Protein AF-A0A5S9N8E9-F1 (afdb_monomer_lite)

Secondary structure (DSSP, 8-state):
----------TT-S--------------SSPPPTTSPPPEEEE--HHHHHHHHHHHHHH--S--S-HHHHHHHHTT--HHHHHTSTTTTTHHHHHHTTS-GGG-SEEEEGGGHHHHHHHHHHHTT-TTS-------------GGGS-HHHHHHHHHHTHHHHHHHHHHHHHHHHT--

Organism: NCBI:txid2666134

InterPro domains:
  IPR005331 Sulfotransferase [PF03567] (41-168)
  IPR027417 P-loop containing nucleoside triphosphate hydrolase [G3DSA:3.40.50.300] (24-176)
  IPR027417 P-loop containing nucleoside triphosphate hydrolase [SSF52540] (35-126)

pLDDT: mean 72.4, std 23.13, range [21.97, 97.19]

Structure (mmCIF, N/CA/C/O backbone):
data_AF-A0A5S9N8E9-F1
#
_entry.id   AF-A0A5S9N8E9-F1
#
loop_
_atom_site.group_PDB
_atom_site.id
_atom_site.type_symbol
_atom_site.label_atom_id
_atom_site.label_alt_id
_atom_site.label_comp_id
_atom_site.label_asym_id
_atom_site.label_entity_id
_atom_site.label_seq_id
_atom_site.pdbx_PDB_ins_code
_atom_site.Cartn_x
_atom_site.Cartn_y
_atom_site.Cartn_z
_atom_site.occupancy
_atom_site.B_iso_or_equiv
_atom_site.auth_seq_id
_atom_site.auth_comp_id
_atom_site.auth_asym_id
_atom_site.auth_atom_id
_atom_site.pdbx_PDB_model_num
ATOM 1 N N . MET A 1 1 ? 23.784 17.074 -13.642 1.00 23.64 1 MET A N 1
ATOM 2 C CA . MET A 1 1 ? 23.562 16.240 -12.443 1.00 23.64 1 MET A CA 1
ATOM 3 C C . MET A 1 1 ? 22.051 16.094 -12.327 1.00 23.64 1 MET A C 1
ATOM 5 O O . MET A 1 1 ? 21.397 17.063 -11.974 1.00 23.64 1 MET A O 1
ATOM 9 N N . VAL A 1 2 ? 21.481 15.003 -12.847 1.00 23.58 2 VAL A N 1
ATOM 10 C CA . VAL A 1 2 ? 20.023 14.870 -13.032 1.00 23.58 2 VAL A CA 1
ATOM 11 C C . VAL A 1 2 ? 19.459 14.130 -11.826 1.00 23.58 2 VAL A C 1
ATOM 13 O O . VAL A 1 2 ? 19.793 12.968 -11.607 1.00 23.58 2 VAL A O 1
ATOM 16 N N . ALA A 1 3 ? 18.652 14.823 -11.025 1.00 21.97 3 ALA A N 1
ATOM 17 C CA . ALA A 1 3 ? 17.927 14.228 -9.913 1.00 21.97 3 ALA A CA 1
ATOM 18 C C . ALA A 1 3 ? 16.848 13.291 -10.474 1.00 21.97 3 ALA A C 1
ATOM 20 O O . ALA A 1 3 ? 15.859 13.741 -11.046 1.00 21.97 3 ALA A O 1
ATOM 21 N N . SER A 1 4 ? 17.069 11.984 -10.353 1.00 28.05 4 SER A N 1
ATOM 22 C CA . SER A 1 4 ? 16.038 10.974 -10.594 1.00 28.05 4 SER A CA 1
ATOM 23 C C . SER A 1 4 ? 15.282 10.796 -9.283 1.00 28.05 4 SER A C 1
ATOM 25 O O . SER A 1 4 ? 15.833 10.260 -8.325 1.00 28.05 4 SER A O 1
ATOM 27 N N . SER A 1 5 ? 14.060 11.316 -9.189 1.00 29.03 5 SER A N 1
ATOM 28 C CA . SER A 1 5 ? 13.230 11.145 -7.995 1.00 29.03 5 SER A CA 1
ATOM 29 C C . SER A 1 5 ? 12.629 9.739 -7.994 1.00 29.03 5 SER A C 1
ATOM 31 O O . SER A 1 5 ? 11.696 9.461 -8.746 1.00 29.03 5 SER A O 1
ATOM 33 N N . VAL A 1 6 ? 13.170 8.850 -7.163 1.00 32.06 6 VAL A N 1
ATOM 34 C CA . VAL A 1 6 ? 12.570 7.545 -6.862 1.00 32.06 6 VAL A CA 1
ATOM 35 C C . VAL A 1 6 ? 11.610 7.743 -5.693 1.00 32.06 6 VAL A C 1
ATOM 37 O O . VAL A 1 6 ? 12.040 8.005 -4.573 1.00 32.06 6 VAL A O 1
ATOM 40 N N . SER A 1 7 ? 10.306 7.639 -5.938 1.00 35.00 7 SER A N 1
ATOM 41 C CA . SER A 1 7 ? 9.305 7.623 -4.869 1.00 35.00 7 SER A CA 1
ATOM 42 C C . SER A 1 7 ? 8.984 6.175 -4.514 1.00 35.00 7 SER A C 1
ATOM 44 O O . SER A 1 7 ? 8.144 5.537 -5.144 1.00 35.00 7 SER A O 1
ATOM 46 N N . VAL A 1 8 ? 9.666 5.644 -3.499 1.00 32.22 8 VAL A N 1
ATOM 47 C CA . VAL A 1 8 ? 9.258 4.391 -2.856 1.00 32.22 8 VAL A CA 1
ATOM 48 C C . VAL A 1 8 ? 8.107 4.735 -1.914 1.00 32.22 8 VAL A C 1
ATOM 50 O O . VAL A 1 8 ? 8.319 5.368 -0.884 1.00 32.22 8 VAL A O 1
ATOM 53 N N . ILE A 1 9 ? 6.877 4.364 -2.274 1.00 34.72 9 ILE A N 1
ATOM 54 C CA . ILE A 1 9 ? 5.737 4.439 -1.351 1.00 34.72 9 ILE A CA 1
ATOM 55 C C . ILE A 1 9 ? 5.826 3.207 -0.449 1.00 34.72 9 ILE A C 1
ATOM 57 O O . ILE A 1 9 ? 5.091 2.240 -0.617 1.00 34.72 9 ILE A O 1
ATOM 61 N N . ASP A 1 10 ? 6.773 3.232 0.484 1.00 34.31 10 ASP A N 1
ATOM 62 C CA . ASP A 1 10 ? 6.796 2.301 1.603 1.00 34.31 10 ASP A CA 1
ATOM 63 C C . ASP A 1 10 ? 6.693 3.111 2.893 1.00 34.31 10 ASP A C 1
ATOM 65 O O . ASP A 1 10 ? 7.560 3.921 3.225 1.00 34.31 10 ASP A O 1
ATOM 69 N N . GLY A 1 11 ? 5.587 2.925 3.612 1.00 33.72 11 GLY A N 1
ATOM 70 C CA . GLY A 1 11 ? 5.289 3.584 4.885 1.00 33.72 11 GLY A CA 1
ATOM 71 C C . GLY A 1 11 ? 6.142 3.067 6.048 1.00 33.72 11 GLY A C 1
ATOM 72 O O . GLY A 1 11 ? 5.650 2.991 7.170 1.00 33.72 11 GLY A O 1
ATOM 73 N N . LEU A 1 12 ? 7.396 2.682 5.793 1.00 30.58 12 LEU A N 1
ATOM 74 C CA . LEU A 1 12 ? 8.284 2.006 6.740 1.00 30.58 12 LEU A CA 1
ATOM 75 C C . LEU A 1 12 ? 9.655 2.675 6.919 1.00 30.58 12 LEU A C 1
ATOM 77 O O . LEU A 1 12 ? 10.590 2.027 7.384 1.00 30.58 12 LEU A O 1
ATOM 81 N N . TYR A 1 13 ? 9.785 3.981 6.665 1.00 30.81 13 TYR A N 1
ATOM 82 C CA . TYR A 1 13 ? 11.001 4.720 7.028 1.00 30.81 13 TYR A CA 1
ATOM 83 C C . TYR A 1 13 ? 10.691 6.117 7.591 1.00 30.81 13 TYR A C 1
ATOM 85 O O . TYR A 1 13 ? 10.385 7.026 6.826 1.00 30.81 13 TYR A O 1
ATOM 93 N N . PRO A 1 14 ? 10.817 6.340 8.916 1.00 29.08 14 PRO A N 1
ATOM 94 C CA . PRO A 1 14 ? 10.692 7.674 9.505 1.00 29.08 14 PRO A CA 1
ATOM 95 C C . PRO A 1 14 ? 11.962 8.541 9.383 1.00 29.08 14 PRO A C 1
ATOM 97 O O . PRO A 1 14 ? 11.978 9.630 9.933 1.00 29.08 14 PRO A O 1
ATOM 100 N N . ASN A 1 15 ? 13.013 8.106 8.671 1.00 23.98 15 ASN A N 1
ATOM 101 C CA . ASN A 1 15 ? 14.269 8.863 8.528 1.00 23.98 15 ASN A CA 1
ATOM 102 C C . ASN A 1 15 ? 14.757 8.951 7.071 1.00 23.98 15 ASN A C 1
ATOM 104 O O . ASN A 1 15 ? 15.918 8.680 6.773 1.00 23.98 15 ASN A O 1
ATOM 108 N N . LEU A 1 16 ? 13.862 9.335 6.164 1.00 29.52 16 LEU A N 1
ATOM 109 C CA . LEU A 1 16 ? 14.244 10.010 4.926 1.00 29.52 16 LEU A CA 1
ATOM 110 C C . LEU A 1 16 ? 13.577 11.382 4.964 1.00 29.52 16 LEU A C 1
ATOM 112 O O . LEU A 1 16 ? 12.461 11.564 4.480 1.00 29.52 16 LEU A O 1
ATOM 116 N N . GLU A 1 17 ? 14.246 12.335 5.616 1.00 24.22 17 GLU A N 1
ATOM 117 C CA . GLU A 1 17 ? 13.994 13.740 5.318 1.00 24.22 17 GLU A CA 1
ATOM 118 C C . GLU A 1 17 ? 14.103 13.908 3.792 1.00 24.22 17 GLU A C 1
ATOM 120 O O . GLU A 1 17 ? 15.098 13.525 3.182 1.00 24.22 17 GLU A O 1
ATOM 125 N N . GLU A 1 18 ? 13.028 14.420 3.192 1.00 29.44 18 GLU A N 1
ATOM 126 C CA . GLU A 1 18 ? 12.922 14.841 1.790 1.00 29.44 18 GLU A CA 1
ATOM 127 C C . GLU A 1 18 ? 12.935 13.763 0.685 1.00 29.44 18 GLU A C 1
ATOM 129 O O . GLU A 1 18 ? 13.815 13.710 -0.169 1.00 29.44 18 GLU A O 1
ATOM 134 N N . VAL A 1 19 ? 11.810 13.056 0.531 1.00 32.03 19 VAL A N 1
ATOM 135 C CA . VAL A 1 19 ? 11.185 12.930 -0.808 1.00 32.03 19 VAL A CA 1
ATOM 136 C C . VAL A 1 19 ? 9.731 13.416 -0.730 1.00 32.03 19 VAL A C 1
ATOM 138 O O . VAL A 1 19 ? 8.780 12.754 -1.138 1.00 32.03 19 VAL A O 1
ATOM 141 N N . GLN A 1 20 ? 9.545 14.618 -0.174 1.00 27.20 20 GLN A N 1
ATOM 142 C CA . GLN A 1 20 ? 8.372 15.438 -0.476 1.00 27.20 20 GLN A CA 1
ATOM 143 C C . GLN A 1 20 ? 8.525 15.939 -1.910 1.00 27.20 20 GLN A C 1
ATOM 145 O O . GLN A 1 20 ? 9.276 16.872 -2.183 1.00 27.20 20 GLN A O 1
ATOM 150 N N . GLY A 1 21 ? 7.843 15.296 -2.853 1.00 27.20 21 GLY A N 1
ATOM 151 C CA . GLY A 1 21 ? 8.004 15.685 -4.245 1.00 27.20 21 GLY A CA 1
ATOM 152 C C . GLY A 1 21 ? 7.210 14.869 -5.241 1.00 27.20 21 GLY A C 1
ATOM 153 O O . GLY A 1 21 ? 7.741 14.561 -6.300 1.00 27.20 21 GLY A O 1
ATOM 154 N N . LEU A 1 22 ? 5.931 14.582 -4.978 1.00 32.00 22 LEU A N 1
ATOM 155 C CA . LEU A 1 22 ? 4.994 14.296 -6.069 1.00 32.00 22 LEU A CA 1
ATOM 156 C C . LEU A 1 22 ? 4.715 15.608 -6.835 1.00 32.00 22 LEU A C 1
ATOM 158 O O . LEU A 1 22 ? 3.603 16.126 -6.854 1.00 32.00 22 LEU A O 1
ATOM 162 N N . ARG A 1 23 ? 5.756 16.216 -7.417 1.00 27.75 23 ARG A N 1
ATOM 163 C CA . ARG A 1 23 ? 5.632 17.375 -8.300 1.00 27.75 23 ARG A CA 1
ATOM 164 C C . ARG A 1 23 ? 5.437 16.845 -9.715 1.00 27.75 23 ARG A C 1
ATOM 166 O O . ARG A 1 23 ? 6.387 16.599 -10.447 1.00 27.75 23 ARG A O 1
ATOM 173 N N . SER A 1 24 ? 4.167 16.575 -10.005 1.00 31.83 24 SER A N 1
ATOM 174 C CA . SER A 1 24 ? 3.524 16.625 -11.320 1.00 31.83 24 SER A CA 1
ATOM 175 C C . SER A 1 24 ? 4.463 16.764 -12.527 1.00 31.83 24 SER A C 1
ATOM 177 O O . SER A 1 24 ? 4.868 17.865 -12.889 1.00 31.83 24 SER A O 1
ATOM 179 N N . TYR A 1 25 ? 4.682 15.661 -13.244 1.00 36.25 25 TYR A N 1
ATOM 180 C CA . TYR A 1 25 ? 4.923 15.723 -14.684 1.00 36.25 25 TYR A CA 1
ATOM 181 C C . TYR A 1 25 ? 3.971 14.770 -15.406 1.00 36.25 25 TYR A C 1
ATOM 183 O O . TYR A 1 25 ? 3.928 13.562 -15.154 1.00 36.25 25 TYR A O 1
ATOM 191 N N . LEU A 1 26 ? 3.132 15.363 -16.256 1.00 34.78 26 LEU A N 1
ATOM 192 C CA . LEU A 1 26 ? 2.230 14.702 -17.192 1.00 34.78 26 LEU A CA 1
ATOM 193 C C . LEU A 1 26 ? 3.036 14.331 -18.447 1.00 34.78 26 LEU A C 1
ATOM 195 O O . LEU A 1 26 ? 3.750 15.157 -18.998 1.00 34.78 26 LEU A O 1
ATOM 199 N N . GLY A 1 27 ? 2.926 13.080 -18.864 1.00 39.59 27 GLY A N 1
ATOM 200 C CA . GLY A 1 27 ? 3.623 12.430 -19.965 1.00 39.59 27 GLY A CA 1
ATOM 201 C C . GLY A 1 27 ? 2.778 11.227 -20.372 1.00 39.59 27 GLY A C 1
ATOM 202 O O . GLY A 1 27 ? 2.181 10.574 -19.517 1.00 39.59 27 GLY A O 1
ATOM 203 N N . ASP A 1 28 ? 2.660 10.999 -21.664 1.00 39.28 28 ASP A N 1
ATOM 204 C CA . ASP A 1 28 ? 1.657 10.192 -22.372 1.00 39.28 28 ASP A CA 1
ATOM 205 C C . ASP A 1 28 ? 1.800 8.661 -22.251 1.00 39.28 28 ASP A C 1
ATOM 207 O O . ASP A 1 28 ? 1.091 7.925 -22.930 1.00 39.28 28 ASP A O 1
ATOM 211 N N . GLY A 1 29 ? 2.644 8.163 -21.342 1.00 41.66 29 GLY A N 1
ATOM 212 C CA . GLY A 1 29 ? 2.781 6.726 -21.077 1.00 41.66 29 GLY A CA 1
ATOM 213 C C . GLY A 1 29 ? 3.814 6.010 -21.951 1.00 41.66 29 GLY A C 1
ATOM 214 O O . GLY A 1 29 ? 3.864 4.784 -21.929 1.00 41.66 29 GLY A O 1
ATOM 215 N N . THR A 1 30 ? 4.661 6.733 -22.687 1.00 41.66 30 THR A N 1
ATOM 216 C CA . THR A 1 30 ? 5.859 6.148 -23.309 1.00 41.66 30 THR A CA 1
ATOM 217 C C . THR A 1 30 ? 7.020 6.066 -22.318 1.00 41.66 30 THR A C 1
ATOM 219 O O . THR A 1 30 ? 7.140 6.921 -21.436 1.00 41.66 30 THR A O 1
ATOM 222 N N . ALA A 1 31 ? 7.912 5.081 -22.491 1.00 44.91 31 ALA A N 1
ATOM 223 C CA . ALA A 1 31 ? 9.195 5.055 -21.790 1.00 44.91 31 ALA A CA 1
ATOM 224 C C . ALA A 1 31 ? 9.896 6.423 -21.941 1.00 44.91 31 ALA A C 1
ATOM 226 O O . ALA A 1 31 ? 9.919 6.968 -23.050 1.00 44.91 31 ALA A O 1
ATOM 227 N N . PRO A 1 32 ? 10.421 7.014 -20.854 1.00 48.31 32 PRO A N 1
ATOM 228 C CA . PRO A 1 32 ? 10.968 8.361 -20.908 1.00 48.31 32 PRO A CA 1
ATOM 229 C C . PRO A 1 32 ? 12.142 8.422 -21.887 1.00 48.31 32 PRO A C 1
ATOM 231 O O . PRO A 1 32 ? 13.045 7.583 -21.856 1.00 48.31 32 PRO A O 1
ATOM 234 N N . ALA A 1 33 ? 12.150 9.444 -22.745 1.00 48.94 33 ALA A N 1
ATOM 235 C CA . ALA A 1 33 ? 13.326 9.769 -23.543 1.00 48.94 33 ALA A CA 1
ATOM 236 C C . ALA A 1 33 ? 14.525 10.034 -22.614 1.00 48.94 33 ALA A C 1
ATOM 238 O O . ALA A 1 33 ? 14.353 10.516 -21.490 1.00 48.94 33 ALA A O 1
ATOM 239 N N . ALA A 1 34 ? 15.744 9.745 -23.082 1.00 49.41 34 ALA A N 1
ATOM 240 C CA . ALA A 1 34 ? 16.963 9.963 -22.305 1.00 49.41 34 ALA A CA 1
ATOM 241 C C . ALA A 1 34 ? 16.996 11.394 -21.723 1.00 49.41 34 ALA A C 1
ATOM 243 O O . ALA A 1 34 ? 17.043 12.372 -22.467 1.00 49.41 34 ALA A O 1
ATOM 244 N N . GLY A 1 35 ? 16.941 11.505 -20.390 1.00 54.75 35 GLY A N 1
ATOM 245 C CA . GLY A 1 35 ? 16.907 12.783 -19.667 1.00 54.75 35 GLY A CA 1
ATOM 246 C C . GLY A 1 35 ? 15.554 13.193 -19.066 1.00 54.75 35 GLY A C 1
ATOM 247 O O . GLY A 1 35 ? 15.508 14.228 -18.403 1.00 54.75 35 GLY A O 1
ATOM 248 N N . GLN A 1 36 ? 14.477 12.416 -19.240 1.00 58.00 36 GLN A N 1
ATOM 249 C CA . GLN A 1 36 ? 13.192 12.642 -18.561 1.00 58.00 36 GLN A CA 1
ATOM 250 C C . GLN A 1 36 ? 13.015 11.761 -17.309 1.00 58.00 36 GLN A C 1
ATOM 252 O O . GLN A 1 36 ? 13.509 10.632 -17.281 1.00 58.00 36 GLN A O 1
ATOM 257 N N . PRO A 1 37 ? 12.310 12.247 -16.267 1.00 68.75 37 PRO A N 1
ATOM 258 C CA . PRO A 1 37 ? 12.054 11.460 -15.064 1.00 68.75 37 PRO A CA 1
ATOM 259 C C . PRO A 1 37 ? 11.125 10.273 -15.363 1.00 68.75 37 PRO A C 1
ATOM 261 O O . PRO A 1 37 ? 10.047 10.443 -15.932 1.00 68.75 37 PRO A O 1
ATOM 264 N N . ALA A 1 38 ? 11.534 9.073 -14.944 1.00 78.31 38 ALA A N 1
ATOM 265 C CA . ALA A 1 38 ? 10.709 7.870 -14.981 1.00 78.31 38 ALA A CA 1
ATOM 266 C C . ALA A 1 38 ? 9.873 7.762 -13.700 1.00 78.31 38 ALA A C 1
ATOM 268 O O . ALA A 1 38 ? 10.419 7.808 -12.598 1.00 78.31 38 ALA A O 1
ATOM 269 N N . LEU A 1 39 ? 8.558 7.575 -13.833 1.00 82.44 39 LEU A N 1
ATOM 270 C CA . LEU A 1 39 ? 7.712 7.229 -12.692 1.00 82.44 39 LEU A CA 1
ATOM 271 C C . LEU A 1 39 ? 7.818 5.730 -12.427 1.00 82.44 39 LEU A C 1
ATOM 273 O O . LEU A 1 39 ? 7.467 4.918 -13.283 1.00 82.44 39 LEU A O 1
ATOM 277 N N . VAL A 1 40 ? 8.277 5.375 -11.232 1.00 86.31 40 VAL A N 1
ATOM 278 C CA . VAL A 1 40 ? 8.369 3.990 -10.765 1.00 86.31 40 VAL A CA 1
ATOM 279 C C . VAL A 1 40 ? 7.713 3.873 -9.396 1.00 86.31 40 VAL A C 1
ATOM 281 O O . VAL A 1 40 ? 7.742 4.818 -8.609 1.00 86.31 40 VAL A O 1
ATOM 284 N N . THR A 1 41 ? 7.096 2.732 -9.109 1.00 87.44 41 THR A N 1
ATOM 285 C CA . THR A 1 41 ? 6.533 2.445 -7.785 1.00 87.44 41 THR A CA 1
ATOM 286 C C . THR A 1 41 ? 6.590 0.951 -7.485 1.00 87.44 41 THR A C 1
ATOM 288 O O . THR A 1 41 ? 6.786 0.138 -8.386 1.00 87.44 41 THR A O 1
ATOM 291 N N . ILE A 1 42 ? 6.448 0.582 -6.216 1.00 89.12 42 ILE A N 1
ATOM 292 C CA . ILE A 1 42 ? 6.346 -0.805 -5.761 1.00 89.12 42 ILE A CA 1
ATOM 293 C C . ILE A 1 42 ? 5.126 -0.865 -4.851 1.00 89.12 42 ILE A C 1
ATOM 295 O O . ILE A 1 42 ? 5.026 -0.077 -3.912 1.00 89.12 42 ILE A O 1
ATOM 299 N N . LEU A 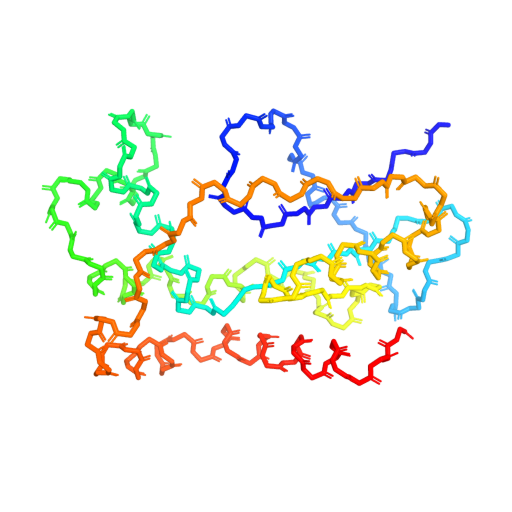1 43 ? 4.190 -1.761 -5.152 1.00 89.81 43 LEU A N 1
ATOM 300 C CA . LEU A 1 43 ? 2.969 -1.942 -4.371 1.00 89.81 43 LEU A CA 1
ATOM 301 C C . LEU A 1 43 ? 3.066 -3.189 -3.499 1.00 89.81 43 LEU A C 1
ATOM 303 O O . LEU A 1 43 ? 3.905 -4.057 -3.713 1.00 89.81 43 LEU A O 1
ATOM 307 N N . ARG A 1 44 ? 2.186 -3.275 -2.512 1.00 89.88 44 ARG A N 1
ATOM 308 C CA . ARG A 1 44 ? 2.036 -4.417 -1.615 1.00 89.88 44 ARG A CA 1
ATOM 309 C C . ARG A 1 44 ? 0.575 -4.825 -1.602 1.00 89.88 44 ARG A C 1
ATOM 311 O O . ARG A 1 44 ? -0.285 -3.977 -1.848 1.00 89.88 44 ARG A O 1
ATOM 318 N N . ASP A 1 45 ? 0.298 -6.087 -1.303 1.00 91.62 45 ASP A N 1
ATOM 319 C CA . ASP A 1 45 ? -1.061 -6.537 -1.032 1.00 91.62 45 ASP A CA 1
ATOM 320 C C . ASP A 1 45 ? -1.748 -5.554 -0.055 1.00 91.62 45 ASP A C 1
ATOM 322 O O . ASP A 1 45 ? -1.169 -5.214 0.990 1.00 91.62 45 ASP A O 1
ATOM 326 N N . PRO A 1 46 ? -2.943 -5.025 -0.389 1.00 92.69 46 PRO A N 1
ATOM 327 C CA . PRO A 1 46 ? -3.594 -4.003 0.424 1.00 92.69 46 PRO A CA 1
ATOM 328 C C . PRO A 1 46 ? -3.815 -4.427 1.879 1.00 92.69 46 PRO A C 1
ATOM 330 O O . PRO A 1 46 ? -3.667 -3.594 2.778 1.00 92.69 46 PRO A O 1
ATOM 333 N N . PHE A 1 47 ? -4.122 -5.704 2.130 1.00 93.00 47 PHE A N 1
ATOM 334 C CA . PHE A 1 47 ? -4.297 -6.231 3.480 1.00 93.00 47 PHE A CA 1
ATOM 335 C C . PHE A 1 47 ? -2.959 -6.309 4.217 1.00 93.00 47 PHE A C 1
ATOM 337 O O . PHE A 1 47 ? -2.834 -5.753 5.310 1.00 93.00 47 PHE A O 1
ATOM 344 N N . SER A 1 48 ? -1.925 -6.880 3.599 1.00 88.50 48 SER A N 1
ATOM 345 C CA . SER A 1 48 ? -0.582 -6.934 4.184 1.00 88.50 48 SER A CA 1
ATOM 346 C C . SER A 1 48 ? -0.020 -5.540 4.494 1.00 88.50 48 SER A C 1
ATOM 348 O O . SER A 1 48 ? 0.626 -5.324 5.526 1.00 88.50 48 SER A O 1
ATOM 350 N N . ARG A 1 49 ? -0.298 -4.553 3.631 1.00 90.56 49 ARG A N 1
ATOM 351 C CA . ARG A 1 49 ? 0.037 -3.140 3.862 1.00 90.56 49 ARG A CA 1
ATOM 352 C C . ARG A 1 49 ? -0.685 -2.589 5.093 1.00 90.56 49 ARG A C 1
ATOM 354 O O . ARG A 1 49 ? -0.045 -1.935 5.913 1.00 90.56 49 ARG A O 1
ATOM 361 N N . LEU A 1 50 ? -1.988 -2.841 5.233 1.00 92.12 50 LEU A N 1
ATOM 362 C CA . LEU A 1 50 ? -2.782 -2.389 6.383 1.00 92.12 50 LEU A CA 1
ATOM 363 C C . LEU A 1 50 ? -2.284 -2.993 7.696 1.00 92.12 50 LEU A C 1
ATOM 365 O O . LEU A 1 50 ? -2.109 -2.252 8.660 1.00 92.12 50 LEU A O 1
ATOM 369 N N . VAL A 1 51 ? -1.995 -4.297 7.724 1.00 90.19 51 VAL A N 1
ATOM 370 C CA . VAL A 1 51 ? -1.431 -4.981 8.902 1.00 90.19 51 VAL A CA 1
ATOM 371 C C . VAL A 1 51 ? -0.102 -4.347 9.300 1.00 90.19 51 VAL A C 1
ATOM 373 O O . VAL A 1 51 ? 0.096 -3.970 10.453 1.00 90.19 51 VAL A O 1
ATOM 376 N N . SER A 1 52 ? 0.790 -4.161 8.327 1.00 85.88 52 SER A N 1
ATOM 377 C CA . SER A 1 52 ? 2.096 -3.547 8.558 1.00 85.88 52 SER A CA 1
ATOM 378 C C . SER A 1 52 ? 1.985 -2.106 9.064 1.00 85.88 52 SER A C 1
ATOM 380 O O . SER A 1 52 ? 2.748 -1.699 9.940 1.00 85.88 52 SER A O 1
ATOM 382 N N . HIS A 1 53 ? 1.042 -1.331 8.522 1.00 88.56 53 HIS A N 1
ATOM 383 C CA . HIS A 1 53 ? 0.785 0.052 8.927 1.00 88.56 53 HIS A CA 1
ATOM 384 C C . HIS A 1 53 ? 0.221 0.107 10.348 1.00 88.56 53 HIS A C 1
ATOM 386 O O . HIS A 1 53 ? 0.728 0.860 11.179 1.00 88.56 53 HIS A O 1
ATOM 392 N N . TYR A 1 54 ? -0.756 -0.744 10.655 1.00 91.44 54 TYR A N 1
ATOM 393 C CA . TYR A 1 54 ? -1.321 -0.874 11.992 1.00 91.44 54 TYR A CA 1
ATOM 394 C C . TYR A 1 54 ? -0.247 -1.228 13.027 1.00 91.44 54 TYR A C 1
ATOM 396 O O . TYR A 1 54 ? -0.109 -0.524 14.024 1.00 91.44 54 TYR A O 1
ATOM 404 N N . ASP A 1 55 ? 0.558 -2.267 12.781 1.00 88.12 55 ASP A N 1
ATOM 405 C CA . ASP A 1 55 ? 1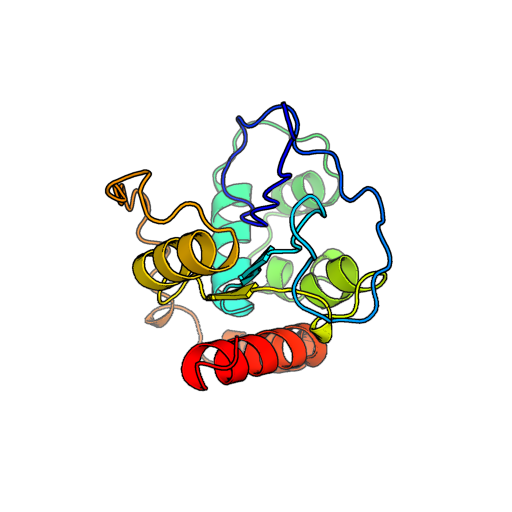.610 -2.695 13.710 1.00 88.12 55 ASP A CA 1
ATOM 406 C C . ASP A 1 55 ? 2.679 -1.603 13.896 1.00 88.12 55 ASP A C 1
ATOM 408 O O . ASP A 1 55 ? 3.174 -1.381 15.007 1.00 88.12 55 ASP A O 1
ATOM 412 N N . PHE A 1 56 ? 3.020 -0.875 12.827 1.00 86.00 56 PHE A N 1
ATOM 413 C CA . PHE A 1 56 ? 3.921 0.271 12.907 1.00 86.00 56 PHE A CA 1
ATOM 414 C C . PHE A 1 56 ? 3.338 1.372 13.799 1.00 86.00 56 PHE A C 1
ATOM 416 O O . PHE A 1 56 ? 3.979 1.763 14.772 1.00 86.00 56 PHE A O 1
ATOM 423 N N . TRP A 1 57 ? 2.106 1.819 13.544 1.00 88.94 57 TRP A N 1
ATOM 424 C CA . TRP A 1 57 ? 1.470 2.862 14.351 1.00 88.94 57 TRP A CA 1
ATOM 425 C C . TRP A 1 57 ? 1.231 2.434 15.793 1.00 88.94 57 TRP A C 1
ATOM 427 O O . TRP A 1 57 ? 1.445 3.248 16.687 1.00 88.94 57 TRP A O 1
ATOM 437 N N . LYS A 1 58 ? 0.874 1.169 16.041 1.00 87.06 58 LYS A N 1
ATOM 438 C CA . LYS A 1 58 ? 0.654 0.634 17.392 1.00 87.06 58 LYS A CA 1
ATOM 439 C C . LYS A 1 58 ? 1.941 0.588 18.219 1.00 87.06 58 LYS A C 1
ATOM 441 O O . LYS A 1 58 ? 1.887 0.762 19.430 1.00 87.06 58 LYS A O 1
ATOM 446 N N . THR A 1 59 ? 3.090 0.350 17.582 1.00 84.50 59 THR A N 1
ATOM 447 C CA . THR A 1 59 ? 4.395 0.251 18.266 1.00 84.50 59 THR A CA 1
ATOM 448 C C . THR A 1 59 ? 5.145 1.579 18.358 1.00 84.50 59 THR A C 1
ATOM 450 O O . THR A 1 59 ? 6.113 1.683 19.113 1.00 84.50 59 THR A O 1
ATOM 453 N N . GLN A 1 60 ? 4.717 2.606 17.622 1.00 81.19 60 GLN A N 1
ATOM 454 C CA . GLN A 1 60 ? 5.261 3.952 17.753 1.00 81.19 60 GLN A CA 1
ATOM 455 C C . GLN A 1 60 ? 4.832 4.585 19.081 1.00 81.19 60 GLN A C 1
ATOM 457 O O . GLN A 1 60 ? 3.650 4.673 19.385 1.00 81.19 60 GLN A O 1
ATOM 462 N N . ILE A 1 61 ? 5.817 5.041 19.859 1.00 69.62 61 ILE A N 1
ATOM 463 C CA . ILE A 1 61 ? 5.614 5.646 21.188 1.00 69.62 61 ILE A CA 1
ATOM 464 C C . ILE A 1 61 ? 5.441 7.171 21.088 1.00 69.62 61 ILE A C 1
ATOM 466 O O . ILE A 1 61 ? 4.852 7.794 21.967 1.00 69.62 61 ILE A O 1
ATOM 470 N N . GLN A 1 62 ? 5.959 7.788 20.023 1.00 77.69 62 GLN A N 1
ATOM 471 C CA . GLN A 1 62 ? 5.927 9.236 19.845 1.00 77.69 62 GLN A CA 1
ATOM 472 C C . GLN A 1 62 ? 4.702 9.660 19.035 1.00 77.69 62 GLN A C 1
ATOM 474 O O . GLN A 1 62 ? 4.477 9.139 17.941 1.00 77.69 62 GLN A O 1
ATOM 479 N N . ASP A 1 63 ? 3.962 10.641 19.559 1.00 75.50 63 ASP A N 1
ATOM 480 C CA . ASP A 1 63 ? 2.880 11.288 18.823 1.00 75.50 63 ASP A CA 1
ATOM 481 C C . ASP A 1 63 ? 3.432 11.920 17.544 1.00 75.50 63 ASP A C 1
ATOM 483 O O . ASP A 1 63 ? 4.320 12.774 17.564 1.00 75.50 63 ASP A O 1
ATOM 487 N N . THR A 1 64 ? 2.895 11.462 16.419 1.00 72.94 64 THR A N 1
ATOM 488 C CA . THR A 1 64 ? 3.251 11.932 15.079 1.00 72.94 64 THR A CA 1
ATOM 489 C C . THR A 1 64 ? 2.550 13.248 14.722 1.00 72.94 64 THR A C 1
ATOM 491 O O . THR A 1 64 ? 2.766 13.790 13.641 1.00 72.94 64 THR A O 1
ATOM 494 N N . GLY A 1 65 ? 1.657 13.748 15.586 1.00 78.19 65 GLY A N 1
ATOM 495 C CA . GLY A 1 65 ? 0.751 14.867 15.325 1.00 78.19 65 GLY A CA 1
ATOM 496 C C . GLY A 1 65 ? -0.452 14.483 14.452 1.00 78.19 65 GLY A C 1
ATOM 497 O O . GLY A 1 65 ? -1.423 15.246 14.359 1.00 78.19 65 GLY A O 1
ATOM 498 N N . HIS A 1 66 ? -0.442 13.288 13.851 1.00 84.44 66 HIS A N 1
ATOM 499 C CA . HIS A 1 66 ? -1.479 12.813 12.942 1.00 84.44 66 HIS A CA 1
ATOM 500 C C . HIS A 1 66 ? -2.772 12.486 13.702 1.00 84.44 66 HIS A C 1
ATOM 502 O O . HIS A 1 66 ? -2.778 11.676 14.630 1.00 84.44 66 HIS A O 1
ATOM 508 N N . TYR A 1 67 ? -3.898 13.093 13.308 1.00 90.56 67 TYR A N 1
ATOM 509 C CA . TYR A 1 67 ? -5.158 12.952 14.054 1.00 90.56 67 TYR A CA 1
ATOM 510 C C . TYR A 1 67 ? -5.629 11.493 14.150 1.00 90.56 67 TYR A C 1
ATOM 512 O O . TYR A 1 67 ? -6.082 11.072 15.208 1.00 90.56 67 TYR A O 1
ATOM 520 N N . LEU A 1 68 ? -5.488 10.711 13.070 1.00 89.19 68 LEU A N 1
ATOM 521 C CA . LEU A 1 68 ? -5.905 9.307 13.059 1.00 89.19 68 LEU A CA 1
ATOM 522 C C . LEU A 1 68 ? -5.021 8.450 13.966 1.00 89.19 68 LEU A C 1
ATOM 524 O O . LEU A 1 68 ? -5.522 7.530 14.598 1.00 89.19 68 LEU A O 1
ATOM 528 N N . TRP A 1 69 ? -3.727 8.780 14.062 1.00 91.25 69 TRP A N 1
ATOM 529 C CA . TRP A 1 69 ? -2.813 8.098 14.975 1.00 91.25 69 TRP A CA 1
ATOM 530 C C . TRP A 1 69 ? -3.264 8.342 16.420 1.00 91.25 69 TRP A C 1
ATOM 532 O O . TRP A 1 69 ? -3.460 7.388 17.166 1.00 91.25 69 TRP A O 1
ATOM 542 N N . ARG A 1 70 ? -3.553 9.602 16.785 1.00 90.31 70 ARG A N 1
ATOM 543 C CA . ARG A 1 70 ? -4.075 9.949 18.119 1.00 90.31 70 ARG A CA 1
ATOM 544 C C . ARG A 1 70 ? -5.391 9.236 18.415 1.00 90.31 70 ARG A C 1
ATOM 546 O O . ARG A 1 70 ? -5.489 8.550 19.423 1.00 90.31 70 ARG A O 1
ATOM 553 N N . LYS A 1 71 ? -6.355 9.311 17.493 1.00 91.94 71 LYS A N 1
ATOM 554 C CA . LYS A 1 71 ? -7.659 8.637 17.597 1.00 91.94 71 LYS A CA 1
ATOM 555 C C . LYS A 1 71 ? -7.507 7.127 17.820 1.00 91.94 71 LYS A C 1
ATOM 557 O O . LYS A 1 71 ? -8.164 6.577 18.696 1.00 91.94 71 LYS A O 1
ATOM 562 N N . MET A 1 72 ? -6.625 6.477 17.056 1.00 92.94 72 MET A N 1
ATOM 563 C CA . MET A 1 72 ? -6.330 5.044 17.157 1.00 92.94 72 MET A CA 1
ATOM 564 C C . MET A 1 72 ? -5.779 4.661 18.538 1.00 92.94 72 MET A C 1
ATOM 566 O O . MET A 1 7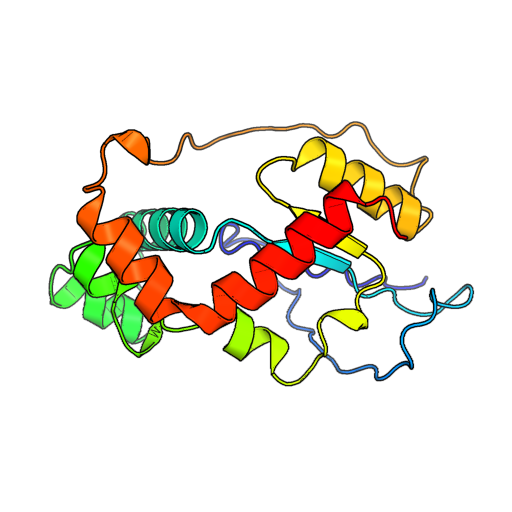2 ? -6.182 3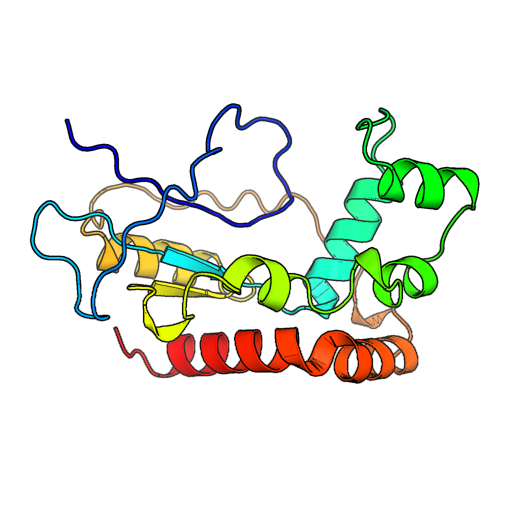.637 19.087 1.00 92.94 72 MET A O 1
ATOM 570 N N . HIS A 1 73 ? -4.863 5.458 19.097 1.00 91.44 73 HIS A N 1
ATOM 571 C CA . HIS A 1 73 ? -4.257 5.195 20.409 1.00 91.44 73 HIS A CA 1
ATOM 572 C C . HIS A 1 73 ? -5.183 5.544 21.576 1.00 91.44 73 HIS A C 1
ATOM 574 O O . HIS A 1 73 ? -5.316 4.747 22.498 1.00 91.44 73 HIS A O 1
ATOM 580 N N . GLU A 1 74 ? -5.868 6.687 21.523 1.00 92.56 74 GLU A N 1
ATOM 581 C CA . GLU A 1 74 ? -6.821 7.126 22.554 1.00 92.56 74 GLU A CA 1
ATOM 582 C C . GLU A 1 74 ? -8.005 6.162 22.707 1.00 92.56 74 GLU A C 1
ATOM 584 O O . GLU A 1 74 ? -8.521 5.982 23.808 1.00 92.56 74 GLU A O 1
ATOM 589 N N . GLN A 1 75 ? -8.437 5.541 21.608 1.00 94.19 75 GLN A N 1
ATOM 590 C CA . GLN A 1 75 ? -9.578 4.621 21.578 1.00 94.19 75 GLN A CA 1
ATOM 591 C C . GLN A 1 75 ? -9.165 3.143 21.569 1.00 94.19 75 GLN A C 1
ATOM 593 O O . GLN A 1 75 ? -10.024 2.288 21.374 1.00 94.19 75 GLN A O 1
ATOM 598 N N . ASP A 1 76 ? -7.872 2.851 21.736 1.00 92.88 76 ASP A N 1
ATOM 599 C CA . ASP A 1 76 ? -7.292 1.504 21.700 1.00 92.88 76 ASP A CA 1
ATOM 600 C C . ASP A 1 76 ? -7.810 0.638 20.537 1.00 92.88 76 ASP A C 1
ATOM 602 O O . ASP A 1 76 ? -8.283 -0.484 20.716 1.00 92.88 76 ASP A O 1
ATOM 606 N N . TRP A 1 77 ? -7.743 1.173 19.316 1.00 95.12 77 TRP A N 1
ATOM 607 C CA . TRP A 1 77 ? -8.282 0.484 18.146 1.00 95.12 77 TRP A CA 1
ATOM 608 C C . TRP A 1 77 ? -7.638 -0.887 17.929 1.00 95.12 77 TRP A C 1
ATOM 610 O O . TRP A 1 77 ? -6.417 -1.050 18.063 1.00 95.12 77 TRP A O 1
ATOM 620 N N . SER A 1 78 ? -8.473 -1.843 17.517 1.00 94.62 78 SER A N 1
ATOM 621 C CA . SER A 1 78 ? -8.070 -3.121 16.939 1.00 94.62 78 SER A CA 1
ATOM 622 C C . SER A 1 78 ? -7.620 -2.963 15.479 1.00 94.62 78 SER A C 1
ATOM 624 O O . SER A 1 78 ? -7.877 -1.942 14.834 1.00 94.62 78 SER A O 1
ATOM 626 N N . LEU A 1 79 ? -6.981 -4.003 14.927 1.00 93.75 79 LEU A N 1
ATOM 627 C CA . LEU A 1 79 ? -6.632 -4.052 13.500 1.00 93.75 79 LEU A CA 1
ATOM 628 C C . LEU A 1 79 ? -7.874 -3.894 12.614 1.00 93.75 79 LEU A C 1
ATOM 630 O O . LEU A 1 79 ? -7.813 -3.197 11.610 1.00 93.75 79 LEU A O 1
ATOM 634 N N . GLU A 1 80 ? -8.989 -4.522 12.985 1.00 95.56 80 GLU A N 1
ATOM 635 C CA . GLU A 1 80 ? -10.244 -4.439 12.235 1.00 95.56 80 GLU A CA 1
ATOM 636 C C . GLU A 1 80 ? -10.795 -3.012 12.216 1.00 95.56 80 GLU A C 1
ATOM 638 O O . GLU A 1 80 ? -11.107 -2.497 11.146 1.00 95.56 80 GLU A O 1
ATOM 643 N N . GLN A 1 81 ? -10.841 -2.339 13.372 1.00 96.38 81 GLN A N 1
ATOM 644 C CA . GLN A 1 81 ? -11.297 -0.948 13.456 1.00 96.38 81 GLN A CA 1
ATOM 645 C C . GLN A 1 81 ? -10.411 -0.011 12.634 1.00 96.38 81 GLN A C 1
ATOM 647 O O . GLN A 1 81 ? -10.914 0.895 11.977 1.00 96.38 81 GLN A O 1
ATOM 652 N N . PHE A 1 82 ? -9.097 -0.240 12.650 1.00 95.44 82 PHE A N 1
ATOM 653 C CA . PHE A 1 82 ? -8.153 0.522 11.846 1.00 95.4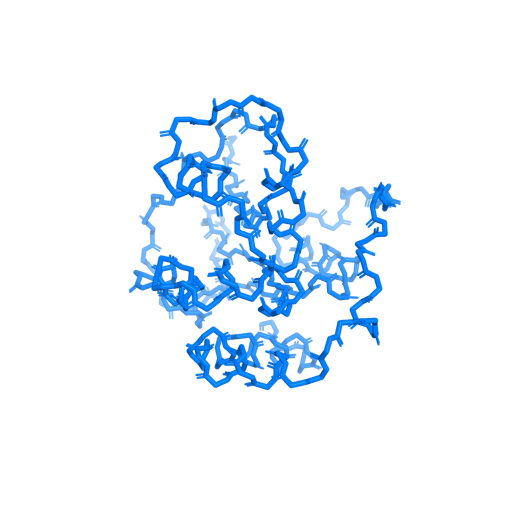4 82 PHE A CA 1
ATOM 654 C C . PHE A 1 82 ? -8.335 0.266 10.346 1.00 95.44 82 PHE A C 1
ATOM 656 O O . PHE A 1 82 ? -8.474 1.216 9.573 1.00 95.44 82 PHE A O 1
ATOM 663 N N . ALA A 1 83 ? -8.356 -1.003 9.937 1.00 95.31 83 ALA A N 1
ATOM 664 C CA . ALA A 1 83 ? -8.451 -1.407 8.541 1.00 95.31 83 ALA A CA 1
ATOM 665 C C . ALA A 1 83 ? -9.774 -0.962 7.911 1.00 95.31 83 ALA A C 1
ATOM 667 O O . ALA A 1 83 ? -9.764 -0.407 6.821 1.00 95.31 83 ALA A O 1
ATOM 668 N N . LEU A 1 84 ? -10.891 -1.112 8.623 1.00 96.44 84 LEU A N 1
ATOM 669 C CA . LEU A 1 84 ? -12.228 -0.756 8.139 1.00 96.44 84 LEU A CA 1
ATOM 670 C C . LEU A 1 84 ? -12.635 0.686 8.489 1.00 96.44 84 LEU A C 1
ATOM 672 O O . LEU A 1 84 ? -13.819 1.030 8.467 1.00 96.44 84 LEU A O 1
ATOM 676 N N . SER A 1 85 ? -11.670 1.548 8.821 1.00 95.38 85 SER A N 1
ATOM 677 C CA . SER A 1 85 ? -11.940 2.967 9.050 1.00 95.38 85 SER A CA 1
ATOM 678 C C . SER A 1 85 ? -12.102 3.723 7.720 1.00 95.38 85 SER A C 1
ATOM 680 O O . SER A 1 85 ? -11.342 3.473 6.777 1.00 95.38 85 SER A O 1
ATOM 682 N N . PRO A 1 86 ? -13.042 4.685 7.620 1.00 93.88 86 PRO A N 1
ATOM 683 C CA . PRO A 1 86 ? -13.179 5.535 6.434 1.00 93.88 86 PRO A CA 1
ATOM 684 C C . PRO A 1 86 ? -11.873 6.229 6.040 1.00 93.88 86 PRO A C 1
ATOM 686 O O . PRO A 1 86 ? -11.590 6.412 4.860 1.00 93.88 86 PRO A O 1
ATOM 689 N N . GLU A 1 87 ? -11.057 6.589 7.030 1.00 91.31 87 GLU A N 1
ATOM 690 C CA . GLU A 1 87 ? -9.770 7.239 6.829 1.00 91.31 87 GLU A CA 1
ATOM 691 C C . GLU A 1 87 ? -8.748 6.355 6.091 1.00 91.31 87 GLU A C 1
ATOM 693 O O . GLU A 1 87 ? -7.908 6.872 5.355 1.00 91.31 87 GLU A O 1
ATOM 698 N N . MET A 1 88 ? -8.819 5.031 6.267 1.00 91.56 88 MET A N 1
ATOM 699 C CA . MET A 1 88 ? -7.909 4.071 5.632 1.00 91.56 88 MET A CA 1
ATOM 700 C C . MET A 1 88 ? -8.438 3.508 4.308 1.00 91.56 88 MET A C 1
ATOM 702 O O . MET A 1 88 ? -7.679 2.856 3.582 1.00 91.56 88 MET A O 1
ATOM 706 N N . GLN A 1 89 ? -9.711 3.751 3.981 1.00 94.50 89 GLN A N 1
ATOM 707 C CA . GLN A 1 89 ? -10.384 3.152 2.833 1.00 94.50 89 GLN A CA 1
ATOM 708 C C . GLN A 1 89 ? -9.750 3.571 1.499 1.00 94.50 89 GLN A C 1
ATOM 710 O O . GLN A 1 89 ? -9.639 4.754 1.191 1.00 94.50 89 GLN A O 1
ATOM 715 N N . ASN A 1 90 ? -9.407 2.594 0.657 1.00 90.50 90 ASN A N 1
ATOM 716 C CA . ASN A 1 90 ? -8.849 2.813 -0.682 1.00 90.50 90 ASN A CA 1
ATOM 717 C C . ASN A 1 90 ? -7.634 3.778 -0.722 1.00 90.50 90 ASN A C 1
ATOM 719 O O . ASN A 1 90 ? -7.594 4.762 -1.467 1.00 90.50 90 ASN A O 1
ATOM 723 N N . PHE A 1 91 ? -6.632 3.512 0.116 1.00 85.69 91 PHE A N 1
ATOM 724 C CA . PHE A 1 91 ? -5.446 4.349 0.293 1.00 85.69 91 PHE A CA 1
ATOM 725 C C . PHE A 1 91 ? -4.633 4.543 -0.999 1.00 85.69 91 PHE A C 1
ATOM 727 O O . PHE A 1 91 ? -4.130 5.643 -1.259 1.00 85.69 91 PHE A O 1
ATOM 734 N N . TYR A 1 92 ? -4.513 3.503 -1.831 1.00 80.94 92 TYR A N 1
ATOM 735 C CA . TYR A 1 92 ? -3.843 3.605 -3.128 1.00 80.94 92 TYR A CA 1
ATOM 736 C C . TYR A 1 92 ? -4.642 4.462 -4.097 1.00 80.94 92 TYR A C 1
ATOM 738 O O . TYR A 1 92 ? -4.061 5.319 -4.762 1.00 80.94 92 TYR A O 1
ATOM 746 N N . SER A 1 93 ? -5.965 4.298 -4.163 1.00 77.69 93 SER A N 1
ATOM 747 C CA . SER A 1 93 ? -6.770 5.125 -5.066 1.00 77.69 93 SER A CA 1
ATOM 748 C C . SER A 1 93 ? -6.725 6.606 -4.695 1.00 77.69 93 SER A C 1
ATOM 750 O O . SER A 1 93 ? -6.740 7.461 -5.579 1.00 77.69 93 SER A O 1
ATOM 752 N N . GLN A 1 94 ? -6.628 6.919 -3.399 1.00 76.38 94 GLN A N 1
ATOM 753 C CA . GLN A 1 94 ? -6.414 8.288 -2.932 1.00 76.38 94 GLN A CA 1
ATOM 754 C C . GLN A 1 94 ? -5.068 8.844 -3.433 1.00 76.38 94 GLN A C 1
ATOM 756 O O . GLN A 1 94 ? -5.030 9.943 -3.993 1.00 76.38 94 GLN A O 1
ATOM 761 N N . HIS A 1 95 ? -3.982 8.069 -3.317 1.00 73.81 95 HIS A N 1
ATOM 762 C CA . HIS A 1 95 ? -2.638 8.468 -3.761 1.00 73.81 95 HIS A CA 1
ATOM 763 C C . HIS A 1 95 ? -2.495 8.580 -5.287 1.00 73.81 95 HIS A C 1
ATOM 765 O O . HIS A 1 95 ? -1.839 9.498 -5.779 1.00 73.81 95 HIS A O 1
ATOM 771 N N . PHE A 1 96 ? -3.120 7.681 -6.049 1.00 76.56 96 PHE A N 1
ATOM 772 C CA . PHE A 1 96 ? -3.044 7.661 -7.514 1.00 76.56 96 PHE A CA 1
ATOM 773 C C . PHE A 1 96 ? -4.144 8.479 -8.201 1.00 76.56 96 PHE A C 1
ATOM 775 O O . PHE A 1 96 ? -4.204 8.524 -9.426 1.00 76.56 96 PHE A O 1
ATOM 782 N N . SER A 1 97 ? -4.984 9.188 -7.444 1.00 71.38 97 SER A N 1
ATOM 783 C CA . SER A 1 97 ? -6.084 10.003 -7.986 1.00 71.38 97 SER A CA 1
ATOM 784 C C . SER A 1 97 ? -5.646 11.019 -9.054 1.00 71.38 97 SER A C 1
ATOM 786 O O . SER A 1 97 ? -6.418 11.346 -9.951 1.00 71.38 97 SER A O 1
ATOM 788 N N . GLN A 1 98 ? -4.395 11.488 -8.995 1.00 73.50 98 GLN A N 1
ATOM 789 C CA . GLN A 1 98 ? -3.827 12.465 -9.933 1.00 73.50 98 GLN A CA 1
ATOM 790 C C . GLN A 1 98 ? -2.869 11.850 -10.968 1.00 73.50 98 GLN A C 1
ATOM 792 O O . GLN A 1 98 ? -2.410 12.545 -11.877 1.00 73.50 98 GLN A O 1
ATOM 797 N N . ILE A 1 99 ? -2.541 10.559 -10.849 1.00 73.38 99 ILE A N 1
ATOM 798 C CA . ILE A 1 99 ? -1.594 9.867 -11.730 1.00 73.38 99 ILE A CA 1
ATOM 799 C C . ILE A 1 99 ? -2.180 8.514 -12.117 1.00 73.38 99 ILE A C 1
ATOM 801 O O . ILE A 1 99 ? -2.224 7.589 -11.312 1.00 73.38 99 ILE A O 1
ATOM 805 N N . SER A 1 100 ? -2.574 8.381 -13.386 1.00 79.31 100 SER A N 1
ATOM 806 C CA . SER A 1 100 ? -3.005 7.090 -13.924 1.00 79.31 100 SER A CA 1
ATOM 807 C C . SER A 1 100 ? -1.904 6.044 -13.753 1.00 79.31 100 SER A C 1
ATOM 809 O O . SER A 1 100 ? -0.762 6.260 -14.164 1.00 79.31 100 SER A O 1
ATOM 811 N N . ILE A 1 101 ? -2.273 4.891 -13.198 1.00 80.62 101 ILE A N 1
ATOM 812 C CA . ILE A 1 101 ? -1.364 3.767 -12.962 1.00 80.62 101 ILE A CA 1
ATOM 813 C C . ILE A 1 101 ? -0.684 3.270 -14.249 1.00 80.62 101 ILE A C 1
ATOM 815 O O . ILE A 1 101 ? 0.438 2.780 -14.210 1.00 80.62 101 ILE A O 1
ATOM 819 N N . GLY A 1 102 ? -1.308 3.475 -15.414 1.00 79.81 102 GLY A N 1
ATOM 820 C CA . GLY A 1 102 ? -0.714 3.146 -16.713 1.00 79.81 102 GLY A CA 1
ATOM 821 C C . GLY A 1 102 ? 0.489 4.012 -17.106 1.00 79.81 102 GLY A C 1
ATOM 822 O O . GLY A 1 102 ? 1.196 3.660 -18.041 1.00 79.81 102 GLY A O 1
ATOM 823 N N . ARG A 1 103 ? 0.740 5.130 -16.410 1.00 82.62 103 ARG A N 1
ATOM 824 C CA . ARG A 1 103 ? 1.843 6.061 -16.711 1.00 82.62 103 ARG A CA 1
ATOM 825 C C . ARG A 1 103 ? 3.163 5.697 -16.035 1.00 82.62 103 ARG A C 1
ATOM 827 O O . ARG A 1 103 ? 4.174 6.342 -16.303 1.00 82.62 103 ARG A O 1
ATOM 834 N N . PHE A 1 104 ? 3.152 4.726 -15.128 1.00 84.88 104 PHE A N 1
ATOM 835 C CA . PHE A 1 104 ? 4.370 4.256 -14.487 1.00 84.88 104 PHE A CA 1
ATOM 836 C C . PHE A 1 104 ? 5.195 3.456 -15.494 1.00 84.88 104 PHE A C 1
ATOM 838 O O . PHE A 1 104 ? 4.710 2.483 -16.066 1.00 84.88 104 PHE A O 1
ATOM 845 N N . ALA A 1 105 ? 6.452 3.860 -15.675 1.00 84.94 105 ALA A N 1
ATOM 846 C CA . ALA A 1 105 ? 7.428 3.118 -16.465 1.00 84.94 105 ALA A CA 1
ATOM 847 C C . ALA A 1 105 ? 7.729 1.754 -15.825 1.00 84.94 105 ALA A C 1
ATOM 849 O O . ALA A 1 105 ? 8.069 0.800 -16.517 1.00 84.94 105 ALA A O 1
ATOM 850 N N . TYR A 1 106 ? 7.576 1.652 -14.501 1.00 88.38 106 TYR A N 1
ATOM 851 C CA . TYR A 1 106 ? 7.705 0.396 -13.778 1.00 88.38 106 TYR A CA 1
ATOM 852 C C . TYR A 1 106 ? 6.783 0.332 -12.557 1.00 88.38 106 TYR A C 1
ATOM 854 O O . TYR A 1 106 ? 6.662 1.303 -11.805 1.00 88.38 106 TYR A O 1
ATOM 862 N N . ILE A 1 107 ? 6.177 -0.837 -12.340 1.00 90.12 107 ILE A N 1
ATOM 863 C CA . ILE A 1 107 ? 5.412 -1.155 -11.133 1.00 90.12 107 ILE A CA 1
ATOM 864 C C . ILE A 1 107 ? 5.895 -2.507 -10.608 1.00 90.12 107 ILE A C 1
ATOM 866 O O . ILE A 1 107 ? 5.717 -3.527 -11.271 1.00 90.12 107 ILE A O 1
ATOM 870 N N . GLY A 1 108 ? 6.516 -2.505 -9.433 1.00 89.38 108 GLY A N 1
ATOM 871 C CA . GLY A 1 108 ? 6.924 -3.716 -8.725 1.00 89.38 108 GLY A CA 1
ATOM 872 C C . GLY A 1 108 ? 5.900 -4.173 -7.691 1.00 89.38 108 GLY A C 1
ATOM 873 O O . GLY A 1 108 ? 4.964 -3.444 -7.356 1.00 89.38 108 GLY A O 1
ATOM 874 N N . ILE A 1 109 ? 6.140 -5.358 -7.136 1.00 89.44 109 ILE A N 1
ATOM 875 C CA . ILE A 1 109 ? 5.399 -5.909 -5.998 1.00 89.44 109 ILE A CA 1
ATOM 876 C C . ILE A 1 109 ? 6.348 -6.237 -4.838 1.00 89.44 109 ILE A C 1
ATOM 878 O O . ILE A 1 109 ? 7.467 -6.721 -5.043 1.00 89.44 109 ILE A O 1
ATOM 882 N N . SER A 1 110 ? 5.920 -5.940 -3.615 1.00 86.31 110 SER A N 1
ATOM 883 C CA . SER A 1 110 ? 6.715 -6.124 -2.396 1.00 86.31 110 SER A CA 1
ATOM 884 C C . SER A 1 110 ? 6.936 -7.600 -2.061 1.00 86.31 110 SER A C 1
ATOM 886 O O . SER A 1 110 ? 7.959 -7.966 -1.491 1.00 86.31 110 SER A O 1
ATOM 888 N N . GLU A 1 111 ? 6.013 -8.460 -2.488 1.00 85.69 111 GLU A N 1
ATOM 889 C CA . GLU A 1 111 ? 6.072 -9.912 -2.343 1.00 85.69 111 GLU A CA 1
ATOM 890 C C . GLU A 1 111 ? 7.278 -10.501 -3.099 1.00 85.69 111 GLU A C 1
ATOM 892 O O . GLU A 1 111 ? 7.830 -11.523 -2.696 1.00 85.69 111 GLU A O 1
ATOM 897 N N . ASN A 1 112 ? 7.746 -9.797 -4.138 1.00 84.81 112 ASN A N 1
ATOM 898 C CA . ASN A 1 112 ? 8.934 -10.110 -4.928 1.00 84.81 112 ASN A CA 1
ATOM 899 C C . ASN A 1 112 ? 9.949 -8.953 -4.878 1.00 84.81 112 ASN A C 1
ATOM 901 O O . ASN A 1 112 ? 10.495 -8.559 -5.908 1.00 84.81 112 ASN A O 1
ATOM 905 N N . ILE A 1 113 ? 10.201 -8.366 -3.703 1.00 81.88 113 ILE A N 1
ATOM 906 C CA . ILE A 1 113 ? 10.952 -7.102 -3.585 1.00 81.88 113 ILE A CA 1
ATOM 907 C C . ILE A 1 113 ? 12.336 -7.112 -4.261 1.00 81.88 113 ILE A C 1
ATOM 909 O O . ILE A 1 113 ? 12.675 -6.160 -4.961 1.00 81.88 113 ILE A O 1
ATOM 913 N N . ASP A 1 114 ? 13.115 -8.190 -4.130 1.00 79.62 114 ASP A N 1
ATOM 914 C CA . ASP A 1 114 ? 14.455 -8.289 -4.731 1.00 79.62 114 ASP A CA 1
ATOM 915 C C . ASP A 1 114 ? 14.414 -8.291 -6.265 1.00 79.62 114 ASP A C 1
ATOM 917 O O . ASP A 1 114 ? 15.274 -7.721 -6.937 1.00 79.62 114 ASP A O 1
ATOM 921 N N . GLU A 1 115 ? 13.419 -8.954 -6.846 1.00 84.81 115 GLU A N 1
ATOM 922 C CA . GLU A 1 115 ? 13.161 -8.904 -8.283 1.00 84.81 115 GLU A CA 1
ATOM 923 C C . GLU A 1 115 ? 12.619 -7.534 -8.686 1.00 84.81 115 GLU A C 1
ATOM 925 O O . GLU A 1 115 ? 13.080 -6.957 -9.669 1.00 84.81 115 GLU A O 1
ATOM 930 N N . SER A 1 116 ? 11.729 -6.965 -7.873 1.00 85.56 116 SER A N 1
ATOM 931 C CA . SER A 1 116 ? 11.144 -5.657 -8.122 1.00 85.56 116 SER A CA 1
ATOM 932 C C . SER A 1 116 ? 12.180 -4.541 -8.175 1.00 85.56 116 SER A C 1
ATOM 934 O O . SER A 1 116 ? 12.121 -3.695 -9.064 1.00 85.56 116 SER A O 1
ATOM 936 N N . ILE A 1 117 ? 13.149 -4.549 -7.260 1.00 83.69 117 ILE A N 1
ATOM 937 C CA . ILE A 1 117 ? 14.243 -3.576 -7.232 1.00 83.69 117 ILE A CA 1
ATOM 938 C C . ILE A 1 117 ? 15.166 -3.771 -8.437 1.00 83.69 117 ILE A C 1
ATOM 940 O O . ILE A 1 117 ? 15.497 -2.795 -9.110 1.00 83.69 117 ILE A O 1
ATOM 944 N N . ARG A 1 118 ? 15.549 -5.018 -8.749 1.00 83.12 118 ARG A N 1
ATOM 945 C CA . ARG A 1 118 ? 16.408 -5.312 -9.909 1.00 83.12 118 ARG A CA 1
ATOM 946 C C . ARG A 1 118 ? 15.766 -4.853 -11.219 1.00 83.12 118 ARG A C 1
ATOM 948 O O . ARG A 1 118 ? 16.403 -4.133 -11.982 1.00 83.12 118 ARG A O 1
ATOM 955 N N . ASN A 1 119 ? 14.501 -5.197 -11.444 1.00 85.56 119 ASN A N 1
ATOM 956 C CA . ASN A 1 119 ? 13.772 -4.806 -12.650 1.00 85.56 119 ASN A CA 1
ATOM 957 C C . ASN A 1 119 ? 13.557 -3.285 -12.716 1.00 85.56 119 ASN A C 1
ATOM 959 O O . ASN A 1 119 ? 13.678 -2.693 -13.785 1.00 85.56 119 ASN A O 1
ATOM 963 N N . CYS A 1 120 ? 13.308 -2.630 -11.577 1.00 84.44 120 CYS A N 1
ATOM 964 C CA . CYS A 1 120 ? 13.234 -1.171 -11.506 1.00 84.44 120 CYS A CA 1
ATOM 965 C C . CYS A 1 120 ? 14.542 -0.519 -11.979 1.00 84.44 120 CYS A C 1
ATOM 967 O O . CYS A 1 120 ? 14.508 0.368 -12.831 1.00 84.44 120 CYS A O 1
ATOM 969 N N . PHE A 1 121 ? 15.694 -0.991 -11.484 1.00 81.88 121 PHE A N 1
ATOM 970 C CA . PHE A 1 121 ? 17.009 -0.497 -11.906 1.00 81.88 121 PHE A CA 1
ATOM 971 C C . PHE A 1 121 ? 17.286 -0.714 -13.388 1.00 81.88 121 PHE A C 1
ATOM 973 O O . PHE A 1 121 ? 17.886 0.157 -14.019 1.00 81.88 121 PHE A O 1
ATOM 980 N N . ASP A 1 122 ? 16.817 -1.822 -13.954 1.00 82.44 122 ASP A N 1
ATOM 981 C CA . ASP A 1 122 ? 16.904 -2.067 -15.390 1.00 82.44 122 ASP A CA 1
ATOM 982 C C . ASP A 1 122 ? 16.104 -1.033 -16.187 1.00 82.44 122 ASP A C 1
ATOM 984 O O . ASP A 1 122 ? 16.642 -0.442 -17.125 1.00 82.44 122 ASP A O 1
ATOM 988 N N . VAL A 1 123 ? 14.862 -0.751 -15.775 1.00 82.00 123 VAL A N 1
ATOM 989 C CA . VAL A 1 123 ? 13.995 0.235 -16.441 1.00 82.00 123 VAL A CA 1
ATOM 990 C C . VAL A 1 123 ? 14.581 1.649 -16.388 1.00 82.00 123 VAL A C 1
ATOM 992 O O . VAL A 1 123 ? 14.485 2.385 -17.368 1.00 82.00 123 VAL A O 1
ATOM 995 N N . ILE A 1 124 ? 15.222 2.037 -15.281 1.00 78.12 124 ILE A N 1
ATOM 996 C CA . ILE A 1 124 ? 15.820 3.379 -15.139 1.00 78.12 124 ILE A CA 1
ATOM 997 C C . ILE A 1 124 ? 17.291 3.455 -15.584 1.00 78.12 124 ILE A C 1
ATOM 999 O O . ILE A 1 124 ? 17.924 4.499 -15.431 1.00 78.12 124 ILE A O 1
ATOM 1003 N N . GLY A 1 125 ? 17.849 2.377 -16.146 1.00 77.38 125 GLY A N 1
ATOM 1004 C CA . GLY A 1 125 ? 19.198 2.363 -16.722 1.00 77.38 125 GLY A CA 1
ATOM 1005 C C . GLY A 1 125 ? 20.349 2.338 -15.705 1.00 77.38 125 GLY A C 1
ATOM 1006 O O . GLY A 1 125 ? 21.463 2.739 -16.039 1.00 77.38 125 GLY A O 1
ATOM 1007 N N . LEU A 1 126 ? 20.115 1.860 -14.477 1.00 72.50 126 LEU A N 1
ATOM 1008 C CA . LEU A 1 126 ? 21.094 1.817 -13.375 1.00 72.50 126 LEU A CA 1
ATOM 1009 C C . LEU A 1 126 ? 21.677 0.418 -13.102 1.00 72.50 126 LEU A C 1
ATOM 1011 O O . LEU A 1 126 ? 22.246 0.173 -12.041 1.00 72.50 126 LEU A O 1
ATOM 1015 N N . ARG A 1 127 ? 21.595 -0.496 -14.074 1.00 63.28 127 ARG A N 1
ATOM 1016 C CA . ARG A 1 127 ? 21.964 -1.924 -13.975 1.00 63.28 127 ARG A CA 1
ATOM 1017 C C . ARG A 1 127 ? 23.378 -2.222 -13.430 1.00 63.28 127 ARG A C 1
ATOM 1019 O O . ARG A 1 127 ? 23.631 -3.332 -12.973 1.00 63.28 127 ARG A O 1
ATOM 1026 N N . SER A 1 128 ? 24.311 -1.266 -13.467 1.00 54.88 128 SER A N 1
ATOM 1027 C CA . SER A 1 128 ? 25.680 -1.422 -12.939 1.00 54.88 128 SER A CA 1
ATOM 1028 C C . SER A 1 128 ? 25.850 -1.031 -11.463 1.00 54.88 128 SER A C 1
ATOM 1030 O O . SER A 1 128 ? 26.934 -1.220 -10.907 1.00 54.88 128 SER A O 1
ATOM 1032 N N . ALA A 1 129 ? 24.806 -0.515 -10.808 1.00 52.56 129 ALA A N 1
ATOM 1033 C CA . ALA A 1 129 ? 24.845 -0.090 -9.418 1.00 52.56 129 ALA A CA 1
ATOM 1034 C C . ALA A 1 129 ? 24.109 -1.096 -8.513 1.00 52.56 129 ALA A C 1
ATOM 1036 O O . ALA A 1 129 ? 22.888 -1.140 -8.475 1.00 52.56 129 ALA A O 1
ATOM 1037 N N . MET A 1 130 ? 24.892 -1.820 -7.709 1.00 53.38 130 MET A N 1
ATOM 1038 C CA . MET A 1 130 ? 24.519 -2.457 -6.434 1.00 53.38 130 MET A CA 1
ATOM 1039 C C . MET A 1 130 ? 24.058 -3.924 -6.415 1.00 53.38 130 MET A C 1
ATOM 1041 O O . MET A 1 130 ? 23.167 -4.373 -7.125 1.00 53.38 130 MET A O 1
ATOM 1045 N N . GLN A 1 131 ? 24.644 -4.643 -5.451 1.00 52.22 131 GLN A N 1
ATOM 1046 C CA . GLN A 1 131 ? 24.053 -5.815 -4.809 1.00 52.22 131 GLN A CA 1
ATOM 1047 C C . GLN A 1 131 ? 22.956 -5.325 -3.857 1.00 52.22 131 GLN A C 1
ATOM 1049 O O . GLN A 1 131 ? 23.223 -4.472 -3.005 1.00 52.22 131 GLN A O 1
ATOM 1054 N N . THR A 1 132 ? 21.739 -5.853 -3.967 1.00 50.62 132 THR A N 1
ATOM 1055 C CA . THR A 1 132 ? 20.704 -5.597 -2.964 1.00 50.62 132 THR A CA 1
ATOM 1056 C C . THR A 1 132 ? 21.119 -6.286 -1.661 1.00 50.62 132 THR A C 1
ATOM 1058 O O . THR A 1 132 ? 21.294 -7.502 -1.604 1.00 50.62 132 THR A O 1
ATOM 1061 N N . ARG A 1 133 ? 21.344 -5.511 -0.594 1.00 49.34 133 ARG A N 1
ATOM 1062 C CA . ARG A 1 133 ? 21.389 -6.064 0.765 1.00 49.34 133 ARG A CA 1
ATOM 1063 C C . ARG A 1 133 ? 19.973 -6.040 1.309 1.00 49.34 133 ARG A C 1
ATOM 1065 O O . ARG A 1 133 ? 19.474 -4.985 1.688 1.00 49.34 133 ARG A O 1
ATOM 1072 N N . HIS A 1 134 ? 19.343 -7.203 1.319 1.00 49.81 134 HIS A N 1
ATOM 1073 C CA . HIS A 1 134 ? 18.034 -7.385 1.918 1.00 49.81 134 HIS A CA 1
ATOM 1074 C C . HIS A 1 134 ? 18.188 -7.640 3.425 1.00 49.81 134 HIS A C 1
ATOM 1076 O O . HIS A 1 134 ? 18.336 -8.780 3.860 1.00 49.81 134 HIS A O 1
ATOM 1082 N N . ASP A 1 135 ? 18.184 -6.575 4.231 1.00 49.34 135 ASP A N 1
ATOM 1083 C CA . ASP A 1 135 ? 18.026 -6.693 5.688 1.00 49.34 135 ASP A CA 1
ATOM 1084 C C . ASP A 1 135 ? 16.528 -6.718 6.005 1.00 49.34 135 ASP A C 1
ATOM 1086 O O . ASP A 1 135 ? 15.899 -5.708 6.326 1.00 49.34 135 ASP A O 1
ATOM 1090 N N . ASN A 1 136 ? 15.944 -7.906 5.869 1.00 48.31 136 ASN A N 1
ATOM 1091 C CA . ASN A 1 136 ? 14.532 -8.178 6.101 1.00 48.31 136 ASN A CA 1
ATOM 1092 C C . ASN A 1 136 ? 14.228 -8.097 7.612 1.00 48.31 136 ASN A C 1
ATOM 1094 O O . ASN A 1 136 ? 14.161 -9.108 8.309 1.00 48.31 136 ASN A O 1
ATOM 1098 N N . ARG A 1 137 ? 14.165 -6.885 8.180 1.00 43.78 137 ARG A N 1
ATOM 1099 C CA . ARG A 1 137 ? 14.240 -6.709 9.643 1.00 43.78 137 ARG A CA 1
ATOM 1100 C C . ARG A 1 137 ? 12.922 -6.822 10.401 1.00 43.78 137 ARG A C 1
ATOM 1102 O O . ARG A 1 137 ? 12.937 -6.666 11.620 1.00 43.78 137 ARG A O 1
ATOM 1109 N N . LYS A 1 138 ? 11.799 -7.124 9.749 1.00 48.44 138 LYS A N 1
ATOM 1110 C CA . LYS A 1 138 ? 10.551 -7.446 10.453 1.00 48.44 138 LYS A CA 1
ATOM 1111 C C . LYS A 1 138 ? 9.785 -8.537 9.718 1.00 48.44 138 LYS A C 1
ATOM 1113 O O . LYS A 1 138 ? 9.180 -8.283 8.684 1.00 48.44 138 LYS A O 1
ATOM 1118 N N . ALA A 1 139 ? 9.762 -9.736 10.296 1.00 46.31 139 ALA A N 1
ATOM 1119 C CA . ALA A 1 139 ? 8.639 -10.633 10.080 1.00 46.31 139 ALA A CA 1
ATOM 1120 C C . ALA A 1 139 ? 7.402 -9.897 10.616 1.00 46.31 139 ALA A C 1
ATOM 1122 O O . ALA A 1 139 ? 7.292 -9.682 11.824 1.00 46.31 139 ALA A O 1
ATOM 1123 N N . GLY A 1 140 ? 6.532 -9.417 9.724 1.00 53.78 140 GLY A N 1
ATOM 1124 C CA . GLY A 1 140 ? 5.200 -8.968 10.127 1.00 53.78 140 GLY A CA 1
ATOM 1125 C C . GLY A 1 140 ? 4.478 -10.096 10.869 1.00 53.78 140 GLY A C 1
ATOM 1126 O O . GLY A 1 140 ? 4.909 -11.253 10.814 1.00 53.78 140 GLY A O 1
ATOM 1127 N N . LYS A 1 141 ? 3.388 -9.780 11.577 1.00 59.12 141 LYS A N 1
ATOM 1128 C CA . LYS A 1 141 ? 2.496 -10.829 12.087 1.00 59.12 141 LYS A CA 1
ATOM 1129 C C . LYS A 1 141 ? 2.208 -11.827 10.971 1.00 59.12 141 LYS A C 1
ATOM 1131 O O . LYS A 1 141 ? 1.945 -11.424 9.842 1.00 59.12 141 LYS A O 1
ATOM 1136 N N . ASP A 1 142 ? 2.268 -13.116 11.295 1.00 65.12 142 ASP A N 1
ATOM 1137 C CA . ASP A 1 142 ? 1.884 -14.151 10.348 1.00 65.12 142 ASP A CA 1
ATOM 1138 C C . ASP A 1 142 ? 0.411 -13.940 9.991 1.00 65.12 142 ASP A C 1
ATOM 1140 O O . ASP A 1 142 ? -0.473 -14.212 10.802 1.00 65.12 142 ASP A O 1
ATOM 1144 N N . GLU A 1 143 ? 0.145 -13.413 8.800 1.00 68.00 143 GLU A N 1
ATOM 1145 C CA . GLU A 1 143 ? -1.205 -13.076 8.346 1.00 68.00 143 GLU A CA 1
ATOM 1146 C C . GLU A 1 143 ? -2.130 -14.301 8.348 1.00 68.00 143 GLU A C 1
ATOM 1148 O O . GLU A 1 143 ? -3.338 -14.149 8.507 1.00 68.00 143 GLU A O 1
ATOM 1153 N N . ARG A 1 144 ? -1.575 -15.525 8.308 1.00 60.94 144 ARG A N 1
ATOM 1154 C CA . ARG A 1 144 ? -2.323 -16.788 8.461 1.00 60.94 144 ARG A CA 1
ATOM 1155 C C . ARG A 1 144 ? -2.964 -16.952 9.842 1.00 60.94 144 ARG A C 1
ATOM 1157 O O . ARG A 1 144 ? -3.819 -17.813 10.014 1.00 60.94 144 ARG A O 1
ATOM 1164 N N . THR A 1 145 ? -2.530 -16.168 10.828 1.00 73.38 145 THR A N 1
ATOM 1165 C CA . THR A 1 145 ? -3.090 -16.156 12.188 1.00 73.38 145 THR A CA 1
ATOM 1166 C C . THR A 1 145 ? -4.213 -15.133 12.361 1.00 73.38 145 THR A C 1
ATOM 1168 O O . THR A 1 145 ? -4.869 -15.129 13.402 1.00 73.38 145 THR A O 1
ATOM 1171 N N . ILE A 1 146 ? -4.441 -14.270 11.366 1.00 80.81 146 ILE A N 1
ATOM 1172 C CA . ILE A 1 146 ? -5.511 -13.272 11.380 1.00 80.81 146 ILE A CA 1
ATOM 1173 C C . ILE A 1 146 ? -6.800 -13.921 10.869 1.00 80.81 146 ILE A C 1
ATOM 1175 O O . ILE A 1 146 ? -6.764 -14.762 9.972 1.00 80.81 146 ILE A O 1
ATOM 1179 N N . ASP A 1 147 ? -7.936 -13.537 11.456 1.00 82.81 147 ASP A N 1
ATOM 1180 C CA . ASP A 1 147 ? -9.253 -14.053 11.084 1.00 82.81 147 ASP A CA 1
ATOM 1181 C C . ASP A 1 147 ? -9.486 -13.951 9.559 1.00 82.81 147 ASP A C 1
ATOM 1183 O O . ASP A 1 147 ? -9.479 -12.843 9.010 1.00 82.81 147 ASP A O 1
ATOM 1187 N N . PRO A 1 148 ? -9.729 -15.076 8.857 1.00 80.94 148 PRO A N 1
ATOM 1188 C CA . PRO A 1 148 ? -10.064 -15.064 7.436 1.00 80.94 148 PRO A CA 1
ATOM 1189 C C . PRO A 1 148 ? -11.295 -14.208 7.099 1.00 80.94 148 PRO A C 1
ATOM 1191 O O . PRO A 1 148 ? -11.388 -13.690 5.984 1.00 80.94 148 PRO A O 1
ATOM 1194 N N . GLY A 1 149 ? -12.230 -14.041 8.045 1.00 90.56 149 GLY A N 1
ATOM 1195 C CA . GLY A 1 149 ? -13.384 -13.152 7.895 1.00 90.56 149 GLY A CA 1
ATOM 1196 C C . GLY A 1 149 ? -12.973 -11.692 7.701 1.00 90.56 149 GLY A C 1
ATOM 1197 O O . GLY A 1 149 ? -13.508 -11.010 6.825 1.00 90.56 149 GLY A O 1
ATOM 1198 N N . LEU A 1 150 ? -11.949 -11.245 8.434 1.00 92.00 150 LEU A N 1
ATOM 1199 C CA . LEU A 1 150 ? -11.420 -9.889 8.328 1.00 92.00 150 LEU A CA 1
ATOM 1200 C C . LEU A 1 150 ? -10.784 -9.626 6.960 1.00 92.00 150 LEU A C 1
ATOM 1202 O O . LEU A 1 150 ? -11.003 -8.561 6.385 1.00 92.00 150 LEU A O 1
ATOM 1206 N N . ARG A 1 151 ? -10.036 -10.589 6.399 1.00 92.56 151 ARG A N 1
ATOM 1207 C CA . ARG A 1 151 ? -9.430 -10.404 5.069 1.00 92.56 151 ARG A CA 1
ATOM 1208 C C . ARG A 1 151 ? -10.494 -10.156 4.004 1.00 92.56 151 ARG A C 1
ATOM 1210 O O . ARG A 1 151 ? -10.357 -9.219 3.223 1.00 92.56 151 ARG A O 1
ATOM 1217 N N . ARG A 1 152 ? -11.577 -10.940 4.014 1.00 93.19 152 ARG A N 1
ATOM 1218 C CA . ARG A 1 152 ? -12.689 -10.758 3.069 1.00 93.19 152 ARG A CA 1
ATOM 1219 C C . ARG A 1 152 ? -13.355 -9.392 3.233 1.00 93.19 152 ARG A C 1
ATOM 1221 O O . ARG A 1 152 ? -13.584 -8.711 2.241 1.00 93.19 152 ARG A O 1
ATOM 1228 N N . ALA A 1 153 ? -13.611 -8.969 4.471 1.00 96.25 153 ALA A N 1
ATOM 1229 C CA . ALA A 1 153 ? -14.175 -7.646 4.735 1.00 96.25 153 ALA A CA 1
ATOM 1230 C C . ALA A 1 153 ? -13.267 -6.522 4.204 1.00 96.25 153 ALA A C 1
ATOM 1232 O O . ALA A 1 153 ? -13.754 -5.562 3.611 1.00 96.25 153 ALA A O 1
ATOM 1233 N N . VAL A 1 154 ? -11.945 -6.657 4.354 1.00 95.88 154 VAL A N 1
ATOM 1234 C CA . VAL A 1 154 ? -10.969 -5.702 3.810 1.00 95.88 154 VAL A CA 1
ATOM 1235 C C . VAL A 1 154 ? -10.940 -5.725 2.280 1.00 95.88 154 VAL A C 1
ATOM 1237 O O . VAL A 1 154 ? -10.882 -4.663 1.667 1.00 95.88 154 VAL A O 1
ATOM 1240 N N . GLU A 1 155 ? -11.003 -6.893 1.642 1.00 94.88 155 GLU A N 1
ATOM 1241 C CA . GLU A 1 155 ? -11.087 -6.999 0.177 1.00 94.88 155 GLU A CA 1
ATOM 1242 C C . GLU A 1 155 ? -12.296 -6.252 -0.390 1.00 94.88 155 GLU A C 1
ATOM 1244 O O . GLU A 1 155 ? -12.161 -5.485 -1.345 1.00 94.88 155 GLU A O 1
ATOM 1249 N N . GLU A 1 156 ? -13.461 -6.421 0.234 1.00 96.75 156 GLU A N 1
ATOM 1250 C CA . GLU A 1 156 ? -14.691 -5.736 -0.163 1.00 96.75 156 GLU A CA 1
ATOM 1251 C C . GLU A 1 156 ? -14.615 -4.227 0.118 1.00 96.75 156 GLU A C 1
ATOM 1253 O O . GLU A 1 156 ? -14.930 -3.407 -0.748 1.00 96.75 156 GLU A O 1
ATOM 1258 N N . PHE A 1 157 ? -14.152 -3.838 1.310 1.00 97.19 157 PHE A N 1
ATOM 1259 C CA . PHE A 1 157 ? -14.090 -2.437 1.726 1.00 97.19 157 PHE A CA 1
ATOM 1260 C C . PHE A 1 157 ? -13.035 -1.627 0.949 1.00 97.19 157 PHE A C 1
ATOM 1262 O O . PHE A 1 157 ? -13.243 -0.438 0.692 1.00 97.19 157 PHE A O 1
ATOM 1269 N N . HIS A 1 158 ? -11.941 -2.269 0.521 1.00 96.06 158 HIS A N 1
ATOM 1270 C CA . HIS A 1 158 ? -10.833 -1.672 -0.237 1.00 96.06 158 HIS A CA 1
ATOM 1271 C C . HIS A 1 158 ? -10.812 -2.095 -1.715 1.00 96.06 158 HIS A C 1
ATOM 1273 O O . HIS A 1 158 ? -9.743 -2.192 -2.326 1.00 96.06 158 HIS A O 1
ATOM 1279 N N . ALA A 1 159 ? -11.979 -2.351 -2.312 1.00 95.88 159 ALA A N 1
ATOM 1280 C CA . ALA A 1 159 ? -12.081 -2.877 -3.672 1.00 95.88 159 ALA A CA 1
ATOM 1281 C C . ALA A 1 159 ? -11.272 -2.076 -4.715 1.00 95.88 159 ALA A C 1
ATOM 1283 O O . ALA A 1 159 ? -10.689 -2.663 -5.627 1.00 95.88 159 ALA A O 1
ATOM 1284 N N . GLN A 1 160 ? -11.172 -0.748 -4.577 1.00 92.19 160 GLN A N 1
ATOM 1285 C CA . GLN A 1 160 ? -10.423 0.079 -5.527 1.00 92.19 160 GLN A CA 1
ATOM 1286 C C . GLN A 1 160 ? -8.904 -0.110 -5.398 1.00 92.19 160 GLN A C 1
ATOM 1288 O O . GLN A 1 160 ? -8.204 -0.130 -6.414 1.00 92.19 160 GLN A O 1
ATOM 1293 N N . ASP A 1 161 ? -8.393 -0.294 -4.177 1.00 92.31 161 ASP A N 1
ATOM 1294 C CA . ASP A 1 161 ? -6.982 -0.634 -3.960 1.00 92.31 161 ASP A CA 1
ATOM 1295 C C . ASP A 1 161 ? -6.659 -2.004 -4.551 1.00 92.31 161 ASP A C 1
ATOM 1297 O O . ASP A 1 161 ? -5.611 -2.165 -5.173 1.00 92.31 161 ASP A O 1
ATOM 1301 N N . TYR A 1 162 ? -7.571 -2.972 -4.423 1.00 93.88 162 TYR A N 1
ATOM 1302 C CA . TYR A 1 162 ? -7.395 -4.293 -5.022 1.00 93.88 162 TYR A CA 1
ATOM 1303 C C . TYR A 1 162 ? -7.437 -4.260 -6.551 1.00 93.88 162 TYR A C 1
ATOM 1305 O O . TYR A 1 162 ? -6.663 -4.974 -7.182 1.00 93.88 162 TYR A O 1
ATOM 1313 N N . LEU A 1 163 ? -8.253 -3.406 -7.178 1.00 92.88 163 LEU A N 1
ATOM 1314 C CA . LEU A 1 163 ? -8.198 -3.211 -8.634 1.00 92.88 163 LEU A CA 1
ATOM 1315 C C . LEU A 1 163 ? -6.819 -2.700 -9.087 1.00 92.88 163 LEU A C 1
ATOM 1317 O O . LEU A 1 163 ? -6.255 -3.210 -10.057 1.00 92.88 163 LEU A O 1
ATOM 1321 N N . ILE A 1 164 ? -6.262 -1.726 -8.364 1.00 91.00 164 ILE A N 1
ATOM 1322 C CA . ILE A 1 164 ? -4.924 -1.166 -8.611 1.00 91.00 164 ILE A CA 1
ATOM 1323 C C . ILE A 1 164 ? -3.839 -2.229 -8.400 1.00 91.00 164 ILE A C 1
ATOM 1325 O O . ILE A 1 164 ? -2.981 -2.420 -9.265 1.00 91.00 164 ILE A O 1
ATOM 1329 N N . TYR A 1 165 ? -3.887 -2.937 -7.274 1.00 92.75 165 TYR A N 1
ATOM 1330 C CA . TYR A 1 165 ? -2.912 -3.965 -6.935 1.00 92.75 165 TYR A CA 1
ATOM 1331 C C . TYR A 1 165 ? -2.945 -5.132 -7.929 1.00 92.75 165 TYR A C 1
ATOM 1333 O O . TYR A 1 165 ? -1.904 -5.529 -8.444 1.00 92.75 165 TYR A O 1
ATOM 1341 N N . ASN A 1 166 ? -4.130 -5.619 -8.301 1.00 93.69 166 ASN A N 1
ATOM 1342 C CA . ASN A 1 166 ? -4.266 -6.709 -9.267 1.00 93.69 166 ASN A CA 1
ATOM 1343 C C . ASN A 1 166 ? -3.756 -6.316 -10.661 1.00 93.69 166 ASN A C 1
ATOM 1345 O O . ASN A 1 166 ? -3.132 -7.134 -11.339 1.00 93.69 166 ASN A O 1
ATOM 1349 N N . TYR A 1 167 ? -3.960 -5.061 -11.082 1.00 91.44 167 TYR A N 1
ATOM 1350 C CA . TYR A 1 167 ? -3.341 -4.538 -12.302 1.00 91.44 167 TYR A CA 1
ATOM 1351 C C . TYR A 1 167 ? -1.807 -4.564 -12.213 1.00 91.44 167 TYR A C 1
ATOM 1353 O O . TYR A 1 167 ? -1.142 -5.000 -13.154 1.00 91.44 167 TYR A O 1
ATOM 1361 N N . ALA A 1 168 ? -1.240 -4.137 -11.082 1.00 89.94 168 ALA A N 1
ATOM 1362 C CA . ALA A 1 168 ? 0.203 -4.153 -10.859 1.00 89.94 168 ALA A CA 1
ATOM 1363 C C . ALA A 1 168 ? 0.786 -5.572 -10.875 1.00 89.94 168 ALA A C 1
ATOM 1365 O O . ALA A 1 168 ? 1.782 -5.806 -11.554 1.00 89.94 168 ALA A O 1
ATOM 1366 N N . VAL A 1 169 ? 0.135 -6.525 -10.202 1.00 92.19 169 VAL A N 1
ATOM 1367 C CA . VAL A 1 169 ? 0.518 -7.947 -10.199 1.00 92.19 169 VAL A CA 1
ATOM 1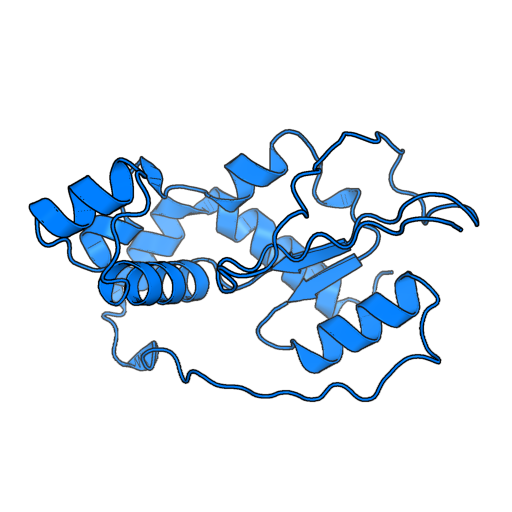368 C C . VAL A 1 169 ? 0.490 -8.522 -11.617 1.00 92.19 169 VAL A C 1
ATOM 1370 O O . VAL A 1 169 ? 1.455 -9.151 -12.053 1.00 92.19 169 VAL A O 1
ATOM 1373 N N . ALA A 1 170 ? -0.582 -8.266 -12.376 1.00 92.25 170 ALA A N 1
ATOM 1374 C CA . ALA A 1 170 ? -0.685 -8.719 -13.761 1.00 92.25 170 ALA A CA 1
ATOM 1375 C C . ALA A 1 170 ? 0.433 -8.130 -14.637 1.00 92.25 170 ALA A C 1
ATOM 1377 O O . ALA A 1 170 ? 1.071 -8.862 -15.397 1.00 92.25 170 ALA A O 1
ATOM 1378 N N . ARG A 1 171 ? 0.724 -6.828 -14.493 1.00 88.88 171 ARG A N 1
ATOM 1379 C CA . ARG A 1 171 ? 1.821 -6.168 -15.213 1.00 88.88 171 ARG A CA 1
ATOM 1380 C C . ARG A 1 171 ? 3.174 -6.779 -14.845 1.00 88.88 171 ARG A C 1
ATOM 1382 O O . ARG A 1 171 ? 3.923 -7.138 -15.752 1.00 88.88 171 ARG A O 1
ATOM 1389 N N . PHE A 1 172 ? 3.446 -6.953 -13.552 1.00 88.44 172 PHE A N 1
ATOM 1390 C CA . PHE A 1 172 ? 4.689 -7.526 -13.035 1.00 88.44 172 PHE A CA 1
ATOM 1391 C C . PHE A 1 172 ? 4.964 -8.919 -13.621 1.00 88.44 172 PHE A C 1
ATOM 1393 O O . PHE A 1 172 ? 6.055 -9.167 -14.129 1.00 88.44 172 PHE A O 1
ATOM 1400 N N . HIS A 1 173 ? 3.963 -9.803 -13.650 1.00 87.69 173 HIS A N 1
ATOM 1401 C CA . HIS A 1 173 ? 4.126 -11.158 -14.192 1.00 87.69 173 HIS A CA 1
ATOM 1402 C C . HIS A 1 173 ? 4.127 -11.237 -15.723 1.00 87.69 173 HIS A C 1
ATOM 1404 O O . HIS A 1 173 ? 4.700 -12.168 -16.284 1.00 87.69 173 HIS A O 1
ATOM 1410 N N . SER A 1 174 ? 3.504 -10.281 -16.415 1.00 84.12 174 SER A N 1
ATOM 1411 C CA . SER A 1 174 ? 3.480 -10.262 -17.884 1.00 84.12 174 SER A CA 1
ATOM 1412 C C . SER A 1 174 ? 4.821 -9.884 -18.528 1.00 84.12 174 SER A C 1
ATOM 1414 O O . SER A 1 174 ? 4.973 -10.041 -19.738 1.00 84.12 174 SER A O 1
ATOM 1416 N N . GLY A 1 175 ? 5.786 -9.366 -17.755 1.00 65.00 175 GLY A N 1
ATOM 1417 C CA . GLY A 1 175 ? 7.067 -8.872 -18.276 1.00 65.00 175 GLY A CA 1
ATOM 1418 C C . GLY A 1 175 ? 6.938 -7.650 -19.195 1.00 65.00 175 GLY A C 1
ATOM 1419 O O . GLY A 1 175 ? 7.907 -7.281 -19.856 1.00 65.00 175 GLY A O 1
ATOM 1420 N N . ALA A 1 176 ? 5.753 -7.032 -19.261 1.00 48.41 176 ALA A N 1
ATOM 1421 C CA . ALA A 1 176 ? 5.489 -5.861 -20.081 1.00 48.41 176 ALA A CA 1
ATOM 1422 C C . ALA A 1 176 ? 6.126 -4.612 -19.443 1.00 48.41 176 ALA A C 1
ATOM 1424 O O . ALA A 1 176 ? 5.529 -3.948 -18.586 1.00 48.41 176 ALA A O 1
ATOM 1425 N N . ALA A 1 177 ? 7.366 -4.340 -19.853 1.00 42.16 177 ALA A N 1
ATOM 1426 C CA . ALA A 1 177 ? 8.005 -3.032 -19.743 1.00 42.16 177 ALA A CA 1
ATOM 1427 C C . ALA A 1 177 ? 7.396 -2.077 -20.778 1.00 42.16 177 ALA A C 1
ATOM 1429 O O . ALA A 1 177 ? 7.413 -2.428 -21.980 1.00 42.16 177 ALA A O 1
#

Foldseek 3Di:
DADQLADEPDPPDPPDDDPPDPPDDDDDLDQDDPRDHAAEYEDEDLLVSLLVVVVVLVPDPDDPVDPVSVVCVVVVDDSLCSLLPPVNAQVVCVVCVPPPLSNHLYYHYPVPVLVRVCVVCVSVVNNVDDDDDPPVPDPGPPCVPPDPVSVVVSCVRRVNNVVSVVVSVVCNVVVPD

Radius of gyration: 17.37 Å; chains: 1; bounding box: 40×34×46 Å

Sequence (177 aa):
MVASSVSVIDGLYPNLEEVQGLRSYLGDGTAPAAGQPALVTILRDPFSRLVSHYDFWKTQIQDTGHYLWRKMHEQDWSLEQFALSPEMQNFYSQHFSQISIGRFAYIGISENIDESIRNCFDVIGLRSAMQTRHDNRKAGKDERTIDPGLRRAVEEFHAQDYLIYNYAVARFHSGAA